Protein AF-A0A934B155-F1 (afdb_monomer_lite)

Structure (mmCIF, N/CA/C/O backbone):
data_AF-A0A934B155-F1
#
_entry.id   AF-A0A934B155-F1
#
loop_
_atom_site.group_PDB
_atom_site.id
_atom_site.type_symbol
_atom_site.label_atom_id
_atom_site.label_alt_id
_atom_site.label_comp_id
_atom_site.label_asym_id
_atom_site.label_entity_id
_atom_site.label_seq_id
_atom_site.pdbx_PDB_ins_code
_atom_site.Cartn_x
_atom_site.Cartn_y
_atom_site.Cartn_z
_atom_site.occupancy
_atom_site.B_iso_or_equiv
_atom_site.auth_seq_id
_atom_site.auth_comp_id
_atom_site.auth_asym_id
_atom_site.auth_atom_id
_atom_site.pdbx_PDB_model_num
ATOM 1 N N . MET A 1 1 ? -3.907 -10.258 8.014 1.00 80.69 1 MET A N 1
ATOM 2 C CA . MET A 1 1 ? -4.352 -8.848 7.885 1.00 80.69 1 MET A CA 1
ATOM 3 C C . MET A 1 1 ? -4.784 -8.515 6.462 1.00 80.69 1 MET A C 1
ATOM 5 O O . MET A 1 1 ? -5.965 -8.295 6.280 1.00 80.69 1 MET A O 1
ATOM 9 N N . TYR A 1 2 ? -3.920 -8.585 5.438 1.00 82.94 2 TYR A N 1
ATOM 10 C CA . TYR A 1 2 ? -4.273 -8.210 4.048 1.00 82.94 2 TYR A CA 1
ATOM 11 C C . TYR A 1 2 ? -5.612 -8.777 3.526 1.00 82.94 2 TYR A C 1
ATOM 13 O O . TYR A 1 2 ? -6.424 -8.066 2.928 1.00 82.94 2 TYR A O 1
ATOM 21 N N . ARG A 1 3 ? -5.849 -10.076 3.754 1.00 83.19 3 ARG A N 1
ATOM 22 C CA . ARG A 1 3 ? -7.048 -10.793 3.286 1.00 83.19 3 ARG A CA 1
ATOM 23 C C . ARG A 1 3 ? -8.309 -10.527 4.119 1.00 83.19 3 ARG A C 1
ATOM 25 O O . ARG A 1 3 ? -9.368 -11.007 3.734 1.00 83.19 3 ARG A O 1
ATOM 32 N N . GLY A 1 4 ? -8.203 -9.814 5.243 1.00 75.06 4 GLY A N 1
ATOM 33 C CA . GLY A 1 4 ? -9.294 -9.634 6.208 1.00 75.06 4 GLY A CA 1
ATOM 34 C C . GLY A 1 4 ? -9.609 -10.864 7.065 1.00 75.06 4 GLY A C 1
ATOM 35 O O . GLY A 1 4 ? -10.592 -10.856 7.788 1.00 75.06 4 GLY A O 1
ATOM 36 N N . GLU A 1 5 ? -8.787 -11.918 7.003 1.00 83.12 5 GLU A N 1
ATOM 37 C CA . GLU A 1 5 ? -9.023 -13.191 7.717 1.00 83.12 5 GLU A CA 1
ATOM 38 C C . GLU A 1 5 ? -8.729 -13.106 9.227 1.00 83.12 5 GLU A C 1
ATOM 40 O O . GLU A 1 5 ? -9.266 -13.887 9.998 1.00 83.12 5 GLU A O 1
ATOM 45 N N . PHE A 1 6 ? -7.893 -12.150 9.652 1.00 79.81 6 PHE A N 1
ATOM 46 C CA . PHE A 1 6 ? -7.535 -11.940 11.066 1.00 79.81 6 PHE A CA 1
ATOM 47 C C . PHE A 1 6 ? -8.338 -10.805 11.721 1.00 79.81 6 PHE A C 1
ATOM 49 O O . PHE A 1 6 ? -8.633 -10.849 12.907 1.00 79.81 6 PHE A O 1
ATOM 56 N N . ASN A 1 7 ? -8.675 -9.773 10.947 1.00 81.81 7 ASN A N 1
ATOM 57 C CA . ASN A 1 7 ? -9.513 -8.660 11.371 1.00 81.81 7 ASN A CA 1
ATOM 58 C C . ASN A 1 7 ? -10.277 -8.165 10.137 1.00 81.81 7 ASN A C 1
ATOM 60 O O . ASN A 1 7 ? -9.657 -7.716 9.170 1.00 81.81 7 ASN A O 1
ATOM 64 N N . THR A 1 8 ? -11.604 -8.271 10.162 1.00 85.00 8 THR A N 1
ATOM 65 C CA . THR A 1 8 ? -12.484 -7.907 9.043 1.00 85.00 8 THR A CA 1
ATOM 66 C C . THR A 1 8 ? -12.563 -6.400 8.809 1.00 85.00 8 THR A C 1
ATOM 68 O O . THR A 1 8 ? -12.855 -5.986 7.685 1.00 85.00 8 THR A O 1
ATOM 71 N N . ASP A 1 9 ? -12.219 -5.581 9.809 1.00 84.88 9 ASP A N 1
ATOM 72 C CA . ASP A 1 9 ? -12.097 -4.131 9.650 1.00 84.88 9 ASP A CA 1
ATOM 73 C C . ASP A 1 9 ? -10.962 -3.777 8.681 1.00 84.88 9 ASP A C 1
ATOM 75 O O . ASP A 1 9 ? -11.053 -2.780 7.960 1.00 84.88 9 ASP A O 1
ATOM 79 N N . ILE A 1 10 ? -9.926 -4.624 8.602 1.00 86.56 10 ILE A N 1
ATOM 80 C CA . ILE A 1 10 ? -8.747 -4.455 7.747 1.00 86.56 10 ILE A CA 1
ATOM 81 C C . ILE A 1 10 ? -8.841 -5.404 6.547 1.00 86.56 10 ILE A C 1
ATOM 83 O O . ILE A 1 10 ? -8.359 -6.533 6.580 1.00 86.56 10 ILE A O 1
ATOM 87 N N . THR A 1 11 ? -9.435 -4.943 5.443 1.00 88.38 11 THR A N 1
ATOM 88 C CA . THR A 1 11 ? -9.581 -5.759 4.223 1.00 88.38 11 THR A CA 1
ATOM 89 C C . THR A 1 11 ? -9.055 -5.065 2.964 1.00 88.38 11 THR A C 1
ATOM 91 O O . THR A 1 11 ? -9.779 -4.401 2.217 1.00 88.38 11 THR A O 1
ATOM 94 N N . CYS A 1 12 ? -7.764 -5.257 2.680 1.00 90.56 12 CYS A N 1
ATOM 95 C CA . CYS A 1 12 ? -7.109 -4.780 1.455 1.00 90.56 12 CYS A CA 1
ATOM 96 C C . CYS A 1 12 ? -7.661 -5.513 0.218 1.00 90.56 12 CYS A C 1
ATOM 98 O O . CYS A 1 12 ? -7.920 -4.913 -0.831 1.00 90.56 12 CYS A O 1
ATOM 100 N N . ALA A 1 13 ? -7.917 -6.817 0.372 1.00 90.00 13 ALA A N 1
ATOM 101 C CA . ALA A 1 13 ? -8.455 -7.685 -0.672 1.00 90.00 13 ALA A CA 1
ATOM 102 C C . ALA A 1 13 ? -9.855 -7.269 -1.164 1.00 90.00 13 ALA A C 1
ATOM 104 O O . ALA A 1 13 ? -10.224 -7.618 -2.285 1.00 90.00 13 ALA A O 1
ATOM 105 N N . SER A 1 14 ? -10.619 -6.486 -0.392 1.00 89.81 14 SER A N 1
ATOM 106 C CA . SER A 1 14 ? -11.900 -5.927 -0.855 1.00 89.81 14 SER A CA 1
ATOM 107 C C . SER A 1 14 ? -11.763 -5.062 -2.116 1.00 89.81 14 SER A C 1
ATOM 109 O O . SER A 1 14 ? -12.703 -4.966 -2.902 1.00 89.81 14 SER A O 1
ATOM 111 N N . CYS A 1 15 ? -10.592 -4.447 -2.326 1.00 90.94 15 CYS A N 1
ATOM 112 C CA . CYS A 1 15 ? -10.297 -3.617 -3.495 1.00 90.94 15 CYS A CA 1
ATOM 113 C C . CYS A 1 15 ? -9.239 -4.248 -4.411 1.00 90.94 15 CYS A C 1
ATOM 115 O O . CYS A 1 15 ? -9.350 -4.127 -5.632 1.00 90.94 15 CYS A O 1
ATOM 117 N N . HIS A 1 16 ? -8.260 -4.952 -3.836 1.00 91.19 16 HIS A N 1
ATOM 118 C CA . HIS A 1 16 ? -7.107 -5.508 -4.555 1.00 91.19 16 HIS A CA 1
ATOM 119 C C . HIS A 1 16 ? -7.185 -7.026 -4.821 1.00 91.19 16 HIS A C 1
ATOM 121 O O . HIS A 1 16 ? -6.256 -7.594 -5.388 1.00 91.19 16 HIS A O 1
ATOM 127 N N . ARG A 1 17 ? -8.294 -7.684 -4.431 1.00 90.19 17 ARG A N 1
ATOM 128 C CA . ARG A 1 17 ? -8.486 -9.153 -4.394 1.00 90.19 17 ARG A CA 1
ATOM 129 C C . ARG A 1 17 ? -7.366 -9.895 -3.649 1.00 90.19 17 ARG A C 1
ATOM 131 O O . ARG A 1 17 ? -6.384 -9.329 -3.191 1.00 90.19 17 ARG A O 1
ATOM 138 N N . LYS A 1 18 ? -7.526 -11.211 -3.488 1.00 89.25 18 LYS A N 1
ATOM 139 C CA . LYS A 1 18 ? -6.509 -12.085 -2.872 1.00 89.25 18 LYS A CA 1
ATOM 140 C C . LYS A 1 18 ? -5.345 -12.432 -3.813 1.00 89.25 18 LYS A C 1
ATOM 142 O O . LYS A 1 18 ? -4.416 -13.099 -3.379 1.00 89.25 18 LYS A O 1
ATOM 147 N N . ASN A 1 19 ? -5.423 -12.030 -5.081 1.00 87.56 19 ASN A N 1
ATOM 148 C CA . ASN A 1 19 ? -4.423 -12.307 -6.113 1.00 87.56 19 ASN A CA 1
ATOM 149 C C . ASN A 1 19 ? -3.759 -11.033 -6.663 1.00 87.56 19 ASN A C 1
ATOM 151 O O . ASN A 1 19 ? -3.143 -11.098 -7.718 1.00 87.56 19 ASN A O 1
ATOM 155 N N . GLY A 1 20 ? -3.952 -9.873 -6.027 1.00 87.44 20 GLY A N 1
ATOM 156 C CA . GLY A 1 20 ? -3.376 -8.595 -6.463 1.00 87.44 20 GLY A CA 1
ATOM 157 C C . GLY A 1 20 ? -4.081 -7.931 -7.654 1.00 87.44 20 GLY A C 1
ATOM 158 O O . GLY A 1 20 ? -3.810 -6.763 -7.939 1.00 87.44 20 GLY A O 1
ATOM 159 N N . LYS A 1 21 ? -5.018 -8.627 -8.322 1.00 91.94 21 LYS A N 1
ATOM 160 C CA . LYS A 1 21 ? -5.815 -8.071 -9.423 1.00 91.94 21 LYS A CA 1
ATOM 161 C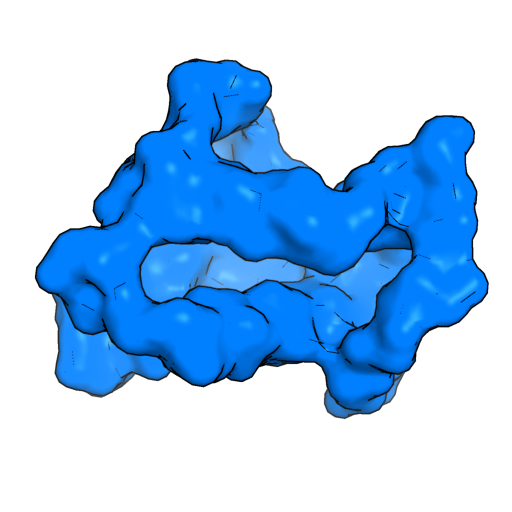 C . LYS A 1 21 ? -6.960 -7.210 -8.870 1.00 91.94 21 LYS A C 1
ATOM 163 O O . LYS A 1 21 ? -7.820 -7.732 -8.158 1.00 91.94 21 LYS A O 1
ATOM 168 N N . PRO A 1 22 ? -7.069 -5.930 -9.244 1.00 91.38 22 PRO A N 1
ATOM 169 C CA . PRO A 1 22 ? -8.029 -5.020 -8.645 1.00 91.38 22 PRO A CA 1
ATOM 170 C C . PRO A 1 22 ? -9.461 -5.343 -9.088 1.00 91.38 22 PRO A C 1
ATOM 172 O O . PRO A 1 22 ? -9.707 -5.831 -10.192 1.00 91.38 22 PRO A O 1
ATOM 175 N N . VAL A 1 23 ? -10.423 -5.048 -8.212 1.00 88.81 23 VAL A N 1
ATOM 176 C CA . VAL A 1 23 ? -11.875 -5.115 -8.500 1.00 88.81 23 VAL A CA 1
ATOM 177 C C . VAL A 1 23 ? -12.542 -3.772 -8.585 1.00 88.81 23 VAL A C 1
ATOM 179 O O . VAL A 1 23 ? -13.576 -3.628 -9.232 1.00 88.81 23 VAL A O 1
ATOM 182 N N . LYS A 1 24 ? -11.989 -2.803 -7.869 1.00 85.25 24 LYS A N 1
ATOM 183 C CA . LYS A 1 24 ? -12.605 -1.502 -7.706 1.00 85.25 24 LYS A CA 1
ATOM 184 C C . LYS A 1 24 ? -11.977 -0.533 -8.691 1.00 85.25 24 LYS A C 1
ATOM 186 O O . LYS A 1 24 ? -10.755 -0.449 -8.782 1.00 85.25 24 LYS A O 1
ATOM 191 N N . LYS A 1 25 ? -12.813 0.221 -9.407 1.00 80.81 25 LYS A N 1
ATOM 192 C CA . LYS A 1 25 ? -12.354 1.261 -10.335 1.00 80.81 25 LYS A CA 1
ATOM 193 C C . LYS A 1 25 ? -11.411 2.227 -9.603 1.00 80.81 25 LYS A C 1
ATOM 195 O O . LYS A 1 25 ? -11.773 2.770 -8.561 1.00 80.81 25 LYS A O 1
ATOM 200 N N . GLY A 1 26 ? -10.207 2.408 -10.145 1.00 82.19 26 GLY A N 1
ATOM 201 C CA . GLY A 1 26 ? -9.156 3.257 -9.575 1.00 82.19 26 GLY A CA 1
ATOM 202 C C . GLY A 1 26 ? -8.180 2.551 -8.626 1.00 82.19 26 GLY A C 1
ATOM 203 O O . GLY A 1 26 ? -7.160 3.145 -8.293 1.00 82.19 26 GLY A O 1
ATOM 204 N N . ALA A 1 27 ? -8.435 1.305 -8.211 1.00 87.00 27 ALA A N 1
ATOM 205 C CA . ALA A 1 27 ? -7.423 0.507 -7.521 1.00 87.00 27 ALA A CA 1
ATOM 206 C C . ALA A 1 27 ? -6.362 0.032 -8.527 1.00 87.00 27 ALA A C 1
ATOM 208 O O . ALA A 1 27 ? -6.698 -0.416 -9.624 1.00 87.00 27 ALA A O 1
ATOM 209 N N . ARG A 1 28 ? -5.086 0.144 -8.148 1.00 89.50 28 ARG A N 1
ATOM 210 C CA . ARG A 1 28 ? -3.949 -0.274 -8.981 1.00 89.50 28 ARG A CA 1
ATOM 211 C C . ARG A 1 28 ? -3.851 -1.796 -9.057 1.00 89.50 28 ARG A C 1
ATOM 213 O O . ARG A 1 28 ? -4.210 -2.484 -8.097 1.00 89.50 28 ARG A O 1
ATOM 220 N N . ASP A 1 29 ? -3.343 -2.295 -10.185 1.00 92.25 29 ASP A N 1
ATOM 221 C CA . ASP A 1 29 ? -2.975 -3.703 -10.327 1.00 92.25 29 ASP A CA 1
ATOM 222 C C . ASP A 1 29 ? -1.613 -3.942 -9.696 1.00 92.25 29 ASP A C 1
ATOM 224 O O . ASP A 1 29 ? -0.601 -3.465 -10.200 1.00 92.25 29 ASP A O 1
ATOM 228 N N . LEU A 1 30 ? -1.618 -4.650 -8.566 1.00 91.88 30 LEU A N 1
ATOM 229 C CA . LEU A 1 30 ? -0.423 -4.910 -7.763 1.00 91.88 30 LEU A CA 1
ATOM 230 C C . LEU A 1 30 ? 0.468 -5.992 -8.386 1.00 91.88 30 LEU A C 1
ATOM 232 O O . LEU A 1 30 ? 1.552 -6.244 -7.883 1.00 91.88 30 LEU A O 1
ATOM 236 N N . ARG A 1 31 ? 0.002 -6.649 -9.454 1.00 91.69 31 ARG A N 1
ATOM 237 C CA . ARG A 1 31 ? 0.774 -7.652 -10.198 1.00 91.69 31 ARG A CA 1
ATOM 238 C C . ARG A 1 31 ? 1.654 -7.038 -11.276 1.00 91.69 31 ARG A C 1
ATOM 240 O O . ARG A 1 31 ? 2.533 -7.713 -11.787 1.00 91.69 31 ARG A O 1
ATOM 247 N N . ASP A 1 32 ? 1.364 -5.803 -11.674 1.00 91.44 32 ASP A N 1
ATOM 248 C CA . ASP A 1 32 ? 2.120 -5.094 -12.702 1.00 91.44 32 ASP A CA 1
ATOM 249 C C . ASP A 1 32 ? 3.251 -4.308 -12.025 1.00 91.44 32 ASP A C 1
ATOM 251 O O . ASP A 1 32 ? 2.950 -3.342 -11.309 1.00 91.44 32 ASP A O 1
ATOM 255 N N . PRO A 1 33 ? 4.529 -4.682 -12.247 1.00 88.88 33 PRO A N 1
ATOM 256 C CA . PRO A 1 33 ? 5.668 -3.998 -11.648 1.00 88.88 33 PRO A CA 1
ATOM 257 C C . PRO A 1 33 ? 5.629 -2.488 -11.876 1.00 88.88 33 PRO A C 1
ATOM 259 O O . PRO A 1 33 ? 5.873 -1.733 -10.945 1.00 88.88 33 PRO A O 1
ATOM 262 N N . LYS A 1 34 ? 5.158 -2.015 -13.040 1.00 89.56 34 LYS A N 1
ATOM 263 C CA . LYS A 1 34 ? 5.071 -0.575 -13.354 1.00 89.56 34 LYS A CA 1
ATOM 264 C C . LYS A 1 34 ? 4.214 0.219 -12.365 1.00 89.56 34 LYS A C 1
ATOM 266 O O . LYS A 1 34 ? 4.342 1.438 -12.268 1.00 89.56 34 LYS A O 1
ATOM 271 N N . ASN A 1 35 ? 3.297 -0.442 -11.657 1.00 89.06 35 ASN A N 1
ATOM 272 C CA . ASN A 1 35 ? 2.486 0.187 -10.621 1.00 89.06 35 ASN A CA 1
ATOM 273 C C . ASN A 1 35 ? 3.140 0.149 -9.239 1.00 89.06 35 ASN A C 1
ATOM 275 O O . ASN A 1 35 ? 2.812 1.022 -8.437 1.00 89.06 35 ASN A O 1
ATOM 279 N N . THR A 1 36 ? 3.992 -0.841 -8.953 1.00 88.25 36 THR A N 1
ATOM 280 C CA . THR A 1 36 ? 4.633 -1.058 -7.642 1.00 88.25 36 THR A CA 1
ATOM 281 C C . THR A 1 36 ? 6.011 -0.408 -7.544 1.00 88.25 36 THR A C 1
ATOM 283 O O . THR A 1 36 ? 6.367 0.102 -6.485 1.00 88.25 36 THR A O 1
ATOM 286 N N . THR A 1 37 ? 6.755 -0.349 -8.649 1.00 89.06 37 THR A N 1
ATOM 287 C CA . THR A 1 37 ? 8.101 0.239 -8.722 1.00 89.06 37 THR A CA 1
ATOM 288 C C . THR A 1 37 ? 8.093 1.749 -8.874 1.00 89.06 37 THR A C 1
ATOM 290 O O . THR A 1 37 ? 9.079 2.404 -8.584 1.00 89.06 37 THR A O 1
ATOM 293 N N . ARG A 1 38 ? 6.963 2.342 -9.263 1.00 89.06 38 ARG A N 1
ATOM 294 C CA . ARG A 1 38 ? 6.863 3.788 -9.498 1.00 89.06 38 ARG A CA 1
ATOM 295 C C . ARG A 1 38 ? 7.012 4.660 -8.244 1.00 89.06 38 ARG A C 1
ATOM 297 O O . ARG A 1 38 ? 7.224 5.865 -8.335 1.00 89.06 38 ARG A O 1
ATOM 304 N N . TYR A 1 39 ? 6.801 4.096 -7.061 1.00 89.31 39 TYR A N 1
ATOM 305 C CA . TYR A 1 39 ? 6.741 4.862 -5.817 1.00 89.31 39 TYR A CA 1
ATOM 306 C C . TYR A 1 39 ? 7.598 4.214 -4.757 1.00 89.31 39 TYR A C 1
ATOM 308 O O . TYR A 1 39 ? 7.523 3.002 -4.621 1.00 89.31 39 TYR A O 1
ATOM 316 N N . SER A 1 40 ? 8.329 5.015 -3.984 1.00 90.50 40 SER A N 1
ATOM 317 C CA . SER A 1 40 ? 9.189 4.520 -2.913 1.00 90.50 40 SER A CA 1
ATOM 318 C C . SER A 1 40 ? 8.400 3.810 -1.814 1.00 90.50 40 SER A C 1
ATOM 320 O O . SER A 1 40 ? 7.226 4.106 -1.569 1.00 90.50 40 SER A O 1
ATOM 322 N N . ASP A 1 41 ? 9.076 2.938 -1.074 1.00 90.50 41 ASP A N 1
ATOM 323 C CA . ASP A 1 41 ? 8.532 2.289 0.121 1.00 90.50 41 ASP A CA 1
ATOM 324 C C . ASP A 1 41 ? 7.937 3.279 1.133 1.00 90.50 41 ASP A C 1
ATOM 326 O O . ASP A 1 41 ? 6.848 3.052 1.662 1.00 90.50 41 ASP A O 1
ATOM 330 N N . SER A 1 42 ? 8.571 4.436 1.338 1.00 92.44 42 SER A N 1
ATOM 331 C CA . SER A 1 42 ? 8.031 5.496 2.201 1.00 92.44 42 SER A CA 1
ATOM 332 C C . SER A 1 42 ? 6.697 6.053 1.695 1.00 92.44 42 SER A C 1
ATOM 334 O O . SER A 1 42 ? 5.814 6.371 2.495 1.00 92.44 42 SER A O 1
ATOM 336 N N . TYR A 1 43 ? 6.512 6.158 0.374 1.00 92.88 43 TYR A N 1
ATOM 337 C CA . TYR A 1 43 ? 5.236 6.579 -0.207 1.00 92.88 43 TYR A CA 1
ATOM 338 C C .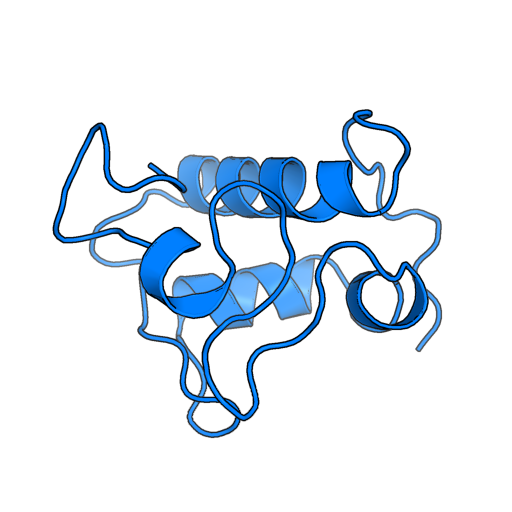 TYR A 1 43 ? 4.152 5.515 -0.004 1.00 92.88 43 TYR A C 1
ATOM 340 O O . TYR A 1 43 ? 3.018 5.853 0.352 1.00 92.88 43 TYR A O 1
ATOM 348 N N . TRP A 1 44 ? 4.485 4.234 -0.182 1.00 91.94 44 TRP A N 1
ATOM 349 C CA . TRP A 1 44 ? 3.566 3.129 0.106 1.00 91.94 44 TRP A CA 1
ATOM 350 C C . TRP A 1 44 ? 3.176 3.089 1.580 1.00 91.94 44 TRP A C 1
ATOM 352 O O . TRP A 1 44 ? 1.987 2.984 1.898 1.00 91.94 44 TRP A O 1
ATOM 362 N N . PHE A 1 45 ? 4.154 3.255 2.470 1.00 95.12 45 PHE A N 1
ATOM 363 C CA . PHE A 1 45 ? 3.937 3.348 3.906 1.00 95.12 45 PHE A CA 1
ATOM 364 C C . PHE A 1 45 ? 2.978 4.474 4.250 1.00 95.12 45 PHE A C 1
ATOM 366 O O . PHE A 1 45 ? 1.977 4.233 4.920 1.00 95.12 45 PHE A O 1
ATOM 373 N N . TRP A 1 46 ? 3.230 5.679 3.739 1.00 95.75 46 TRP A N 1
ATOM 374 C CA . TRP A 1 46 ? 2.346 6.825 3.921 1.00 95.75 46 TRP A CA 1
ATOM 375 C C . TRP A 1 46 ? 0.923 6.553 3.408 1.00 95.75 46 TRP A C 1
ATOM 377 O O . TRP A 1 46 ? -0.049 6.816 4.116 1.00 95.75 46 TRP A O 1
ATOM 387 N N . CYS A 1 47 ? 0.774 5.947 2.224 1.00 94.50 47 CYS A N 1
ATOM 388 C CA . CYS A 1 47 ? -0.539 5.614 1.666 1.00 94.50 47 CYS A CA 1
ATOM 389 C C . CYS A 1 47 ? -1.345 4.660 2.560 1.00 94.50 47 CYS A C 1
ATOM 391 O O . CYS A 1 47 ? -2.559 4.821 2.690 1.00 94.50 47 CYS A O 1
ATOM 393 N N . VAL A 1 48 ? -0.699 3.651 3.152 1.00 94.75 48 VAL A N 1
ATOM 394 C CA . VAL A 1 48 ? -1.365 2.672 4.025 1.00 94.75 48 VAL A CA 1
ATOM 395 C C . VAL A 1 48 ? -1.587 3.247 5.428 1.00 94.75 48 VAL A C 1
ATOM 397 O O . VAL A 1 48 ? -2.639 3.019 6.028 1.00 94.75 48 VAL A O 1
ATOM 400 N N . SER A 1 49 ? -0.635 4.014 5.958 1.00 97.00 49 SER A N 1
ATOM 401 C CA . SER A 1 49 ? -0.708 4.570 7.310 1.00 97.00 49 SER A CA 1
ATOM 402 C C . SER A 1 49 ? -1.725 5.710 7.403 1.00 97.00 49 SER A C 1
ATOM 404 O O . SER A 1 49 ? -2.668 5.622 8.197 1.00 97.00 49 SER A O 1
ATOM 406 N N . GLU A 1 50 ? -1.580 6.731 6.560 1.00 96.56 50 GLU A N 1
ATOM 407 C CA . GLU A 1 50 ? -2.372 7.966 6.566 1.00 96.56 50 GLU A CA 1
ATOM 408 C C . GLU A 1 50 ? -3.621 7.884 5.685 1.00 96.56 50 GLU A C 1
ATOM 410 O O . GLU A 1 50 ? -4.579 8.635 5.881 1.00 96.56 50 GLU A O 1
ATOM 415 N N . GLY A 1 51 ? -3.651 6.944 4.738 1.00 94.19 51 GLY A N 1
ATOM 416 C CA . GLY A 1 51 ? -4.681 6.904 3.708 1.00 94.19 51 GLY A CA 1
ATOM 417 C C . GLY A 1 51 ? -4.476 7.984 2.644 1.00 94.19 51 GLY A C 1
ATOM 418 O O . GLY A 1 51 ? -3.717 8.936 2.801 1.00 94.19 51 GLY A O 1
ATOM 419 N N . VAL A 1 52 ? -5.195 7.850 1.533 1.00 93.00 52 VAL A N 1
ATOM 420 C CA . VAL A 1 52 ? -5.176 8.821 0.428 1.00 93.00 52 VAL A CA 1
ATOM 421 C C . VAL A 1 52 ? -6.576 9.013 -0.138 1.00 93.00 52 VAL A C 1
ATOM 423 O O . VAL A 1 52 ? -7.420 8.116 -0.094 1.00 93.00 52 VAL A O 1
ATOM 426 N N . SER A 1 53 ? -6.853 10.204 -0.670 1.00 84.25 53 SER A N 1
ATOM 427 C CA . SER A 1 53 ? -8.179 10.553 -1.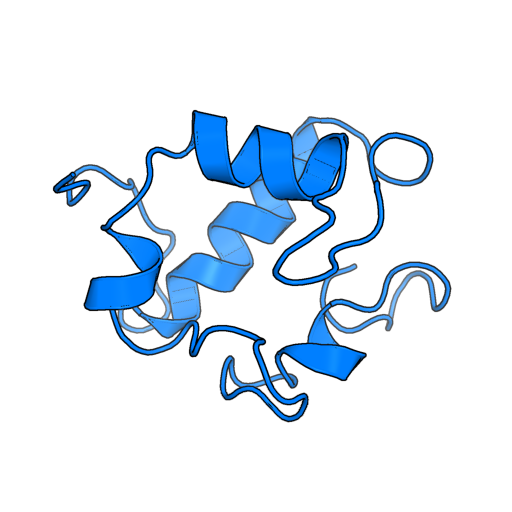194 1.00 84.25 53 SER A CA 1
ATOM 428 C C . SER A 1 53 ? -8.394 10.107 -2.646 1.00 84.25 53 SER A C 1
ATOM 430 O O . SER A 1 53 ? -9.531 9.815 -3.028 1.00 84.25 53 SER A O 1
ATOM 432 N N . LYS A 1 54 ? -7.327 10.025 -3.456 1.00 80.94 54 LYS A N 1
ATOM 433 C CA . LYS A 1 54 ? -7.369 9.640 -4.878 1.00 80.94 54 LYS A CA 1
ATOM 434 C C . LYS A 1 54 ? -6.110 8.843 -5.281 1.00 80.94 54 LYS A C 1
ATOM 436 O O . LYS A 1 54 ? -5.053 9.453 -5.411 1.00 80.94 54 LYS A O 1
ATOM 441 N N . PRO A 1 55 ? -6.212 7.523 -5.541 1.00 78.62 55 PRO A N 1
ATOM 442 C CA . PRO A 1 55 ? -7.375 6.659 -5.302 1.00 78.62 55 PRO A CA 1
ATOM 443 C C . PRO A 1 55 ? -7.716 6.570 -3.807 1.00 78.62 55 PRO A C 1
ATOM 445 O O . PRO A 1 55 ? -6.866 6.822 -2.967 1.00 78.62 55 PRO A O 1
ATOM 448 N N . LYS A 1 56 ? -8.968 6.248 -3.456 1.00 87.25 56 LYS A N 1
ATOM 449 C CA . LYS A 1 56 ? -9.417 6.257 -2.053 1.00 87.25 56 LYS A CA 1
ATOM 450 C C . LYS A 1 56 ? -8.878 5.044 -1.283 1.00 87.25 56 LYS A C 1
ATOM 452 O O . LYS A 1 56 ? -9.374 3.935 -1.482 1.00 87.25 56 LYS A O 1
ATOM 457 N N . ILE A 1 57 ? -7.938 5.275 -0.369 1.00 90.81 57 ILE A N 1
ATOM 458 C CA . ILE A 1 57 ? -7.402 4.298 0.594 1.00 90.81 57 ILE A CA 1
ATOM 459 C C . ILE A 1 57 ? -7.702 4.811 2.007 1.00 90.81 57 ILE A C 1
ATOM 461 O O . ILE A 1 57 ? -7.528 5.994 2.292 1.00 90.81 57 ILE A O 1
ATOM 465 N N . LYS A 1 58 ? -8.207 3.938 2.886 1.00 91.75 58 LYS A N 1
ATOM 466 C CA . LYS A 1 58 ? -8.452 4.280 4.296 1.00 91.75 58 LYS A CA 1
ATOM 467 C C . LYS A 1 58 ? -7.122 4.358 5.056 1.00 91.75 58 LYS A C 1
ATOM 469 O O . LYS A 1 58 ? -6.219 3.591 4.752 1.00 91.75 58 LYS A O 1
ATOM 474 N N . ALA A 1 59 ? -7.047 5.219 6.065 1.00 95.06 59 ALA A N 1
ATOM 475 C CA . ALA A 1 59 ? -5.935 5.236 7.010 1.00 95.06 59 ALA A CA 1
ATOM 476 C C . ALA A 1 59 ? -5.973 3.985 7.900 1.00 95.06 59 ALA A C 1
ATOM 478 O O . ALA A 1 59 ? -6.999 3.724 8.536 1.00 95.06 59 ALA A O 1
ATOM 479 N N . TRP A 1 60 ? -4.873 3.235 7.975 1.00 94.81 60 TRP A N 1
ATOM 480 C CA . TRP A 1 60 ? -4.800 1.997 8.761 1.00 94.81 60 TRP A CA 1
ATOM 481 C C . TRP A 1 60 ? -3.940 2.101 10.019 1.00 94.81 60 TRP A C 1
ATOM 483 O O . TRP A 1 60 ? -4.016 1.206 10.858 1.00 94.81 60 TRP A O 1
ATOM 493 N N . LYS A 1 61 ? -3.202 3.201 10.228 1.00 94.69 61 LYS A N 1
ATOM 494 C CA . LYS A 1 61 ? -2.300 3.381 11.387 1.00 94.69 61 LYS A CA 1
ATOM 495 C C . LYS A 1 61 ? -2.965 3.297 12.768 1.00 94.69 61 LYS A C 1
ATOM 497 O O . LYS A 1 61 ? -2.288 3.166 13.775 1.00 94.69 61 LYS A O 1
ATOM 502 N N . ARG A 1 62 ? -4.299 3.402 12.834 1.00 93.75 62 ARG 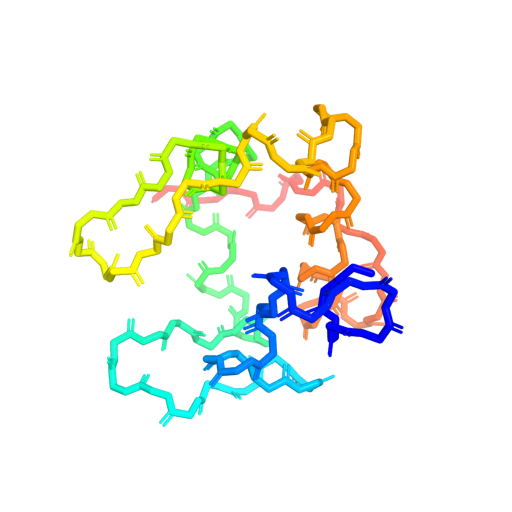A N 1
ATOM 503 C CA . ARG A 1 62 ? -5.074 3.229 14.078 1.00 93.75 62 ARG A CA 1
ATOM 504 C C . ARG A 1 62 ? -5.368 1.765 14.417 1.00 93.75 62 ARG A C 1
ATOM 506 O O . ARG A 1 62 ? -5.772 1.489 15.538 1.00 93.75 62 ARG A O 1
ATOM 513 N N . LEU A 1 63 ? -5.234 0.862 13.445 1.00 93.88 63 LEU A N 1
ATOM 514 C CA . LEU A 1 63 ? -5.569 -0.561 13.565 1.00 93.88 63 LEU A CA 1
ATOM 515 C C . LEU A 1 63 ? -4.363 -1.478 13.317 1.00 93.88 63 LEU A C 1
ATOM 517 O O . LEU A 1 63 ? -4.397 -2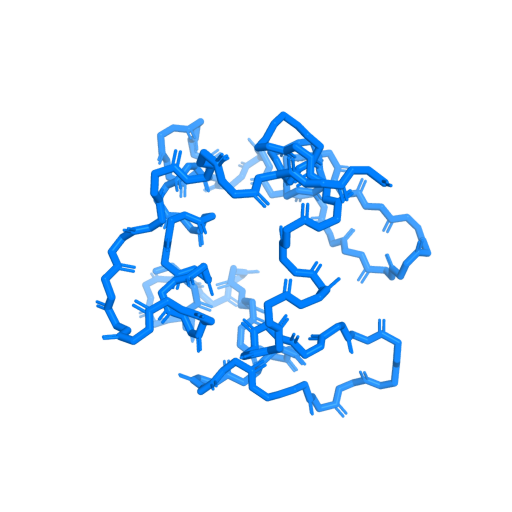.637 13.718 1.00 93.88 63 LEU A O 1
ATOM 521 N N . LEU A 1 64 ? -3.326 -0.975 12.644 1.00 93.88 64 LEU A N 1
ATOM 522 C CA . LEU A 1 64 ? -2.084 -1.683 12.358 1.00 93.88 64 LEU A CA 1
ATOM 523 C C . LEU A 1 64 ? -0.908 -0.983 13.038 1.00 93.88 64 LEU A C 1
ATOM 525 O O . LEU A 1 64 ? -0.810 0.244 12.987 1.00 93.88 64 LEU A O 1
ATOM 529 N N . SER A 1 65 ? 0.009 -1.762 13.612 1.00 95.25 65 SER A N 1
ATOM 530 C CA . SER A 1 65 ? 1.326 -1.255 14.001 1.00 95.25 65 SER A CA 1
ATOM 531 C C . SER A 1 65 ? 2.172 -0.931 12.766 1.00 95.25 65 SER A C 1
ATOM 533 O O . SER A 1 65 ? 1.921 -1.441 11.672 1.00 95.25 65 SER A O 1
ATOM 535 N N . GLU A 1 66 ? 3.218 -0.125 12.938 1.00 95.50 66 GLU A N 1
ATOM 536 C CA . GLU A 1 66 ? 4.176 0.187 11.870 1.00 95.50 66 GLU A CA 1
ATOM 537 C C . GLU A 1 66 ? 4.747 -1.079 11.212 1.00 95.50 66 GLU A C 1
ATOM 539 O O . GLU A 1 66 ? 4.733 -1.214 9.990 1.00 95.50 66 GLU A O 1
ATOM 544 N N . GLN A 1 67 ? 5.150 -2.065 12.017 1.00 94.56 67 GLN A N 1
ATOM 545 C CA . GLN A 1 67 ? 5.654 -3.341 11.509 1.00 94.56 67 GLN A CA 1
ATOM 546 C C . GLN A 1 67 ? 4.604 -4.095 10.679 1.00 94.56 67 GLN A C 1
ATOM 548 O O . GLN A 1 67 ? 4.930 -4.679 9.648 1.00 94.56 67 GLN A O 1
ATOM 553 N N . GLN A 1 68 ? 3.334 -4.077 11.093 1.00 93.94 68 GLN A N 1
ATOM 554 C CA . GLN A 1 68 ? 2.255 -4.721 10.341 1.00 93.94 68 GLN A CA 1
ATOM 555 C C . GLN A 1 68 ? 1.961 -4.001 9.020 1.00 93.94 68 GLN A C 1
ATOM 557 O O . GLN A 1 68 ? 1.616 -4.652 8.033 1.00 93.94 68 GLN A O 1
ATOM 562 N N . ILE A 1 69 ? 2.116 -2.675 8.975 1.00 94.56 69 ILE A N 1
ATOM 563 C CA . ILE A 1 69 ? 2.018 -1.898 7.732 1.00 94.56 69 ILE A CA 1
ATOM 564 C C . ILE A 1 69 ? 3.124 -2.329 6.764 1.00 94.56 69 ILE A C 1
ATOM 566 O O . ILE A 1 69 ? 2.820 -2.667 5.620 1.00 94.56 69 ILE A O 1
ATOM 570 N N . TRP A 1 70 ? 4.373 -2.421 7.229 1.00 93.31 70 TRP A N 1
ATOM 571 C CA . TRP A 1 70 ? 5.483 -2.920 6.413 1.00 93.31 70 TRP A CA 1
ATOM 572 C C . TRP A 1 70 ? 5.257 -4.350 5.915 1.00 93.31 70 TRP A C 1
ATOM 574 O O . TRP A 1 70 ? 5.461 -4.631 4.738 1.00 93.31 70 TRP A O 1
ATOM 584 N N . GLN A 1 71 ? 4.738 -5.247 6.759 1.00 91.81 71 GLN A N 1
ATOM 585 C CA . GLN A 1 71 ? 4.379 -6.610 6.345 1.00 91.81 71 GLN A CA 1
ATOM 586 C C . GLN A 1 71 ? 3.300 -6.633 5.254 1.00 91.81 71 GLN A C 1
ATOM 588 O O . GLN A 1 71 ? 3.362 -7.451 4.337 1.00 91.81 71 GLN A O 1
ATOM 593 N N . VAL A 1 72 ? 2.304 -5.744 5.332 1.00 91.75 72 VAL A N 1
ATOM 594 C CA . VAL A 1 72 ? 1.276 -5.600 4.291 1.00 91.75 72 VAL A CA 1
ATOM 595 C C . VAL A 1 72 ? 1.889 -5.108 2.978 1.00 91.75 72 VAL A C 1
ATOM 597 O O . VAL A 1 72 ? 1.514 -5.632 1.928 1.00 91.75 72 VAL A O 1
ATOM 600 N N . ILE A 1 73 ? 2.830 -4.159 3.037 1.00 91.62 73 ILE A N 1
ATOM 601 C CA . ILE A 1 73 ? 3.549 -3.615 1.871 1.00 91.62 73 ILE A CA 1
ATOM 602 C C . ILE A 1 73 ? 4.427 -4.689 1.217 1.00 91.62 73 ILE A C 1
ATOM 604 O O . ILE A 1 73 ? 4.319 -4.938 0.019 1.00 91.62 73 ILE A O 1
ATOM 608 N N . ALA A 1 74 ? 5.210 -5.420 2.007 1.00 90.38 74 ALA A N 1
ATOM 609 C CA . ALA A 1 74 ? 5.995 -6.539 1.499 1.00 90.38 74 ALA A CA 1
ATOM 610 C C . ALA A 1 74 ? 5.089 -7.594 0.841 1.00 90.38 74 ALA A C 1
ATOM 612 O O . ALA A 1 74 ? 5.342 -8.022 -0.285 1.00 90.38 74 ALA A O 1
ATOM 613 N N . TYR A 1 75 ? 3.976 -7.955 1.497 1.00 90.50 75 TYR A N 1
ATOM 614 C CA . TYR A 1 75 ? 3.024 -8.933 0.968 1.00 90.50 75 TYR A CA 1
ATOM 615 C C . TYR A 1 75 ? 2.368 -8.481 -0.349 1.00 90.50 75 TYR A C 1
ATOM 617 O O . TYR A 1 75 ? 2.172 -9.313 -1.233 1.00 90.50 75 TYR A O 1
ATOM 625 N N . GLN A 1 76 ? 2.023 -7.194 -0.514 1.00 89.81 76 GLN A N 1
ATOM 626 C CA . GLN A 1 76 ? 1.479 -6.711 -1.793 1.00 89.81 76 GLN A CA 1
ATOM 627 C C . GLN A 1 76 ? 2.514 -6.755 -2.919 1.00 89.81 76 GLN A C 1
ATOM 629 O O . GLN A 1 76 ? 2.149 -7.081 -4.044 1.00 89.81 76 GLN A O 1
ATOM 634 N N . HIS A 1 77 ? 3.783 -6.449 -2.648 1.00 89.19 77 HIS A N 1
ATOM 635 C CA . HIS A 1 77 ? 4.792 -6.418 -3.704 1.00 89.19 77 HIS A CA 1
ATOM 636 C C . HIS A 1 77 ? 5.182 -7.822 -4.172 1.00 89.19 77 HIS A C 1
ATOM 638 O O . HIS A 1 77 ? 5.571 -7.977 -5.325 1.00 89.19 77 HIS A O 1
ATOM 644 N N . MET A 1 78 ? 4.950 -8.867 -3.366 1.00 90.38 78 MET A N 1
ATOM 645 C CA . MET A 1 78 ? 5.109 -10.251 -3.835 1.00 90.38 78 MET A CA 1
ATOM 646 C C . MET A 1 78 ? 4.298 -10.555 -5.104 1.00 90.38 78 MET A C 1
ATOM 648 O O . MET A 1 78 ? 4.688 -11.426 -5.879 1.00 90.38 78 MET A O 1
ATOM 652 N N . TYR A 1 79 ? 3.178 -9.858 -5.343 1.00 91.19 79 TYR A N 1
ATOM 653 C CA . TYR A 1 79 ? 2.360 -10.074 -6.540 1.00 91.19 79 TYR A CA 1
ATOM 654 C C . TYR A 1 79 ? 3.054 -9.657 -7.843 1.00 91.19 79 TYR A C 1
ATOM 656 O O . TYR A 1 79 ? 2.722 -10.225 -8.882 1.00 91.19 79 TYR A O 1
ATOM 664 N N . SER A 1 80 ? 3.975 -8.691 -7.801 1.00 90.00 80 SER A N 1
ATOM 665 C CA . SER A 1 80 ? 4.756 -8.224 -8.955 1.00 90.00 80 SER A CA 1
ATOM 666 C C . SER A 1 80 ? 6.182 -8.790 -9.000 1.00 90.00 80 SER A C 1
ATOM 668 O O . SER A 1 80 ? 6.891 -8.549 -9.969 1.00 90.00 80 SER A O 1
ATOM 670 N N . HIS A 1 81 ? 6.585 -9.567 -7.989 1.00 89.06 81 HIS A N 1
ATOM 671 C CA . HIS A 1 81 ? 7.960 -10.044 -7.782 1.00 89.06 81 HIS A CA 1
ATOM 672 C C . HIS A 1 81 ? 8.059 -11.575 -7.709 1.00 89.06 81 HIS A C 1
ATOM 674 O O . HIS A 1 81 ? 8.778 -12.128 -6.877 1.00 89.06 81 HIS A O 1
ATOM 680 N N . ASP A 1 82 ? 7.293 -12.287 -8.537 1.00 84.00 82 ASP A N 1
ATOM 681 C CA . ASP A 1 82 ? 7.313 -13.758 -8.614 1.00 84.00 82 ASP A CA 1
ATOM 682 C C . ASP A 1 82 ? 7.125 -14.466 -7.256 1.00 84.00 82 ASP A C 1
ATOM 684 O O . ASP A 1 82 ? 7.707 -15.518 -6.984 1.00 84.00 82 ASP A O 1
ATOM 688 N N . GLY A 1 83 ? 6.314 -13.882 -6.367 1.00 81.25 83 GLY A N 1
ATOM 689 C CA . GLY A 1 83 ? 6.052 -14.434 -5.038 1.00 81.25 83 GLY A CA 1
ATOM 690 C C . GLY A 1 83 ? 7.184 -14.237 -4.027 1.00 81.25 83 GLY A C 1
ATOM 691 O O . GLY A 1 83 ? 7.103 -14.783 -2.927 1.00 81.25 83 GLY A O 1
ATOM 692 N N . LYS A 1 84 ? 8.223 -13.468 -4.369 1.00 76.69 84 LYS A N 1
ATOM 693 C CA . LYS A 1 84 ? 9.312 -13.111 -3.457 1.00 76.69 84 LYS A CA 1
ATOM 694 C C . LYS A 1 84 ? 9.006 -11.793 -2.743 1.00 76.69 84 LYS A C 1
ATOM 696 O O . LYS A 1 84 ? 8.377 -10.916 -3.338 1.00 76.69 84 LYS A O 1
ATOM 701 N N . PRO A 1 85 ? 9.447 -11.622 -1.485 1.00 68.31 85 PRO A N 1
ATOM 702 C CA . PRO A 1 85 ? 9.477 -10.308 -0.855 1.00 68.31 85 PRO A CA 1
ATOM 703 C C . PRO A 1 85 ? 10.225 -9.316 -1.752 1.00 68.31 85 PRO A C 1
ATOM 705 O O . PRO A 1 85 ? 11.266 -9.646 -2.316 1.00 68.31 85 PRO A O 1
ATOM 708 N N . SER A 1 86 ? 9.671 -8.119 -1.904 1.00 71.94 86 SER A N 1
ATOM 709 C CA . SER A 1 86 ? 10.316 -7.038 -2.645 1.00 71.94 86 SER A CA 1
ATOM 710 C C . SER A 1 86 ? 11.350 -6.369 -1.755 1.00 71.94 86 SER A C 1
ATOM 712 O O . SER A 1 86 ? 10.981 -5.799 -0.733 1.00 71.94 86 SER A O 1
ATOM 714 N N . GLU A 1 87 ? 12.608 -6.374 -2.188 1.00 71.88 87 GLU A N 1
ATOM 715 C CA . GLU A 1 87 ? 13.664 -5.511 -1.634 1.00 71.88 87 GLU A CA 1
ATOM 716 C C . GLU A 1 87 ? 13.467 -4.039 -2.046 1.00 71.88 87 GLU A C 1
ATOM 718 O O . GLU A 1 87 ? 14.153 -3.160 -1.537 1.00 71.88 87 GLU A O 1
ATOM 723 N N . HIS A 1 88 ? 12.547 -3.783 -2.992 1.00 73.56 88 HIS A N 1
ATOM 724 C CA . HIS A 1 88 ? 12.178 -2.464 -3.528 1.00 73.56 88 HIS A CA 1
ATOM 725 C C . HIS A 1 88 ? 13.369 -1.637 -4.049 1.00 73.56 88 HIS A C 1
ATOM 727 O O . HIS A 1 88 ? 13.313 -0.416 -4.187 1.00 73.56 88 HIS A O 1
ATOM 733 N N . SER A 1 89 ? 14.467 -2.318 -4.384 1.00 78.06 89 SER A N 1
ATOM 734 C CA . SER A 1 89 ? 15.636 -1.750 -5.062 1.00 78.06 89 SER A CA 1
ATOM 735 C C . SER A 1 89 ? 15.372 -1.429 -6.536 1.00 78.06 89 SER A C 1
ATOM 737 O O . SER A 1 89 ? 16.210 -0.820 -7.195 1.00 78.06 89 SER A O 1
ATOM 7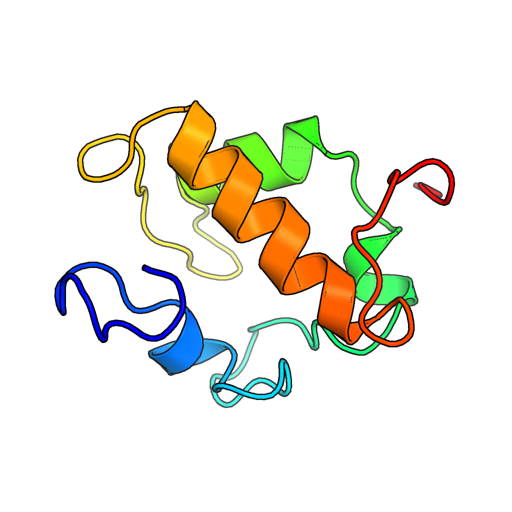39 N N . ASP A 1 90 ? 14.205 -1.825 -7.037 1.00 79.50 90 ASP A N 1
ATOM 740 C CA . ASP A 1 90 ? 13.679 -1.606 -8.378 1.00 79.50 90 ASP A CA 1
ATOM 741 C C . ASP A 1 90 ? 12.806 -0.344 -8.483 1.00 79.50 90 ASP A C 1
ATOM 743 O O . ASP A 1 90 ? 12.128 -0.144 -9.487 1.00 79.50 90 ASP A O 1
ATOM 747 N N . TYR A 1 91 ? 12.811 0.515 -7.458 1.00 83.00 91 TYR A N 1
ATOM 748 C CA . TYR A 1 91 ? 12.122 1.802 -7.479 1.00 83.00 91 TYR A CA 1
ATOM 749 C C . TYR A 1 91 ? 12.608 2.715 -8.624 1.00 83.00 91 TYR A C 1
ATOM 751 O O . TYR A 1 91 ? 13.774 3.107 -8.673 1.00 83.00 91 TYR A O 1
ATOM 759 N N . GLU A 1 92 ? 11.679 3.128 -9.492 1.00 79.81 92 GLU A N 1
ATOM 760 C CA . GLU A 1 92 ? 11.904 4.011 -10.642 1.00 79.81 92 GLU A CA 1
ATOM 761 C C . GLU A 1 92 ? 10.792 5.089 -10.718 1.00 79.81 92 GLU A C 1
ATOM 763 O O . GLU A 1 92 ? 9.664 4.763 -11.099 1.00 79.81 92 GLU A O 1
ATOM 768 N N . PRO A 1 93 ? 11.059 6.354 -10.324 1.00 75.31 93 PRO A N 1
ATOM 769 C CA . PRO A 1 93 ? 10.047 7.422 -10.240 1.00 75.31 93 PRO A CA 1
ATOM 770 C C . PRO A 1 93 ? 9.386 7.849 -11.565 1.00 75.31 93 PRO A C 1
ATOM 772 O O . PRO A 1 93 ? 10.088 7.915 -12.599 1.00 75.31 93 PRO A O 1
#

pLDDT: mean 88.07, std 6.24, range [68.31, 97.0]

Foldseek 3Di:
DACCPVPVVRHVCVALNPLRNGDDPQDDRLLAVVVLQADDPVVQLCCAQVNDVGVGDDHCVVPDPSVRSSVSSQCSNCNNVVNHRDPSPSRDD

Sequence (93 aa):
MYRGEFNTDITCASCHRKNGKPVKKGARDLRDPKNTTRYSDSYWFWCVSEGVSKPKIKAWKRLLSEQQIWQVIAYQHMYSHDGKPSEHSDYEP

Radius of gyration: 12.15 Å; chains: 1; bounding box: 28×25×27 Å

Secondary structure (DSSP, 8-state):
-TTSSS-TT--THHHH-TTS---STT---TTSHHHHTTS-HHHHHHHHHH-BTTTTB---TTTS-HHHHHHHHHHHHTTTTTTSPP--TT---